Protein AF-A0A381E7T5-F1 (afdb_monomer_lite)

Sequence (96 aa):
MFEYQGWATILPTYYEDDAAEDAFDETAAELIAELEKLAADHKACNINNACGIGYMNGHLRCWFMGYSNHRCQEWEEIMAYFQTLAVKAPGSCGLL

Structure (mmCIF, N/CA/C/O backbone):
data_AF-A0A381E7T5-F1
#
_entry.id   AF-A0A381E7T5-F1
#
loop_
_atom_site.group_PDB
_atom_site.id
_atom_site.type_symbol
_atom_site.label_atom_id
_atom_site.label_alt_id
_atom_site.label_comp_id
_atom_site.label_asym_id
_atom_site.label_entity_id
_atom_site.label_seq_id
_atom_site.pdbx_PDB_ins_code
_atom_site.Cartn_x
_atom_site.Cartn_y
_atom_site.Cartn_z
_atom_site.occupancy
_atom_site.B_iso_or_equiv
_atom_site.auth_seq_id
_atom_site.auth_comp_id
_atom_site.auth_asym_id
_atom_site.auth_atom_id
_atom_site.pdbx_PDB_model_num
ATOM 1 N N . MET A 1 1 ? 0.932 -1.417 -25.641 1.00 70.50 1 MET A N 1
ATOM 2 C CA . MET A 1 1 ? 1.244 -0.543 -24.500 1.00 70.50 1 MET A CA 1
ATOM 3 C C . MET A 1 1 ? 0.258 -0.895 -23.408 1.00 70.50 1 MET A C 1
ATOM 5 O O . MET A 1 1 ? -0.937 -0.856 -23.667 1.00 70.50 1 MET A O 1
ATOM 9 N N . PHE A 1 2 ? 0.760 -1.378 -22.280 1.00 72.50 2 PHE A N 1
ATOM 10 C CA . PHE A 1 2 ? -0.004 -1.695 -21.083 1.00 72.50 2 PHE A CA 1
ATOM 11 C C . PHE A 1 2 ? 0.218 -0.559 -20.104 1.00 72.50 2 PHE A C 1
ATOM 13 O O . PHE A 1 2 ? 1.348 -0.329 -19.681 1.00 72.50 2 PHE A O 1
ATOM 20 N N . GLU A 1 3 ? -0.847 0.155 -19.795 1.00 78.12 3 GLU A N 1
ATOM 21 C CA . GLU A 1 3 ? -0.864 1.168 -18.752 1.00 78.12 3 GLU A CA 1
ATOM 22 C C . GLU A 1 3 ? -1.548 0.554 -17.541 1.00 78.12 3 GLU A C 1
ATOM 24 O O . GLU A 1 3 ? -2.542 -0.163 -17.678 1.00 78.12 3 GLU A O 1
ATOM 29 N N . TYR A 1 4 ? -0.997 0.804 -16.364 1.00 76.81 4 TYR A N 1
ATOM 30 C CA . TYR A 1 4 ? -1.607 0.407 -15.110 1.00 76.81 4 TYR A CA 1
ATOM 31 C C . TYR A 1 4 ? -1.588 1.579 -14.151 1.00 76.81 4 TYR A C 1
ATOM 33 O O . TYR A 1 4 ? -0.607 2.312 -14.025 1.00 76.81 4 TYR A O 1
ATOM 41 N N . GLN A 1 5 ? -2.702 1.736 -13.459 1.00 79.62 5 GLN A N 1
ATOM 42 C CA . GLN A 1 5 ? -2.858 2.679 -12.375 1.00 79.62 5 GLN A CA 1
ATOM 43 C C . GLN A 1 5 ? -3.729 2.027 -11.313 1.00 79.62 5 GLN A C 1
ATOM 45 O O . GLN A 1 5 ? -4.636 1.268 -11.635 1.00 79.62 5 GLN A O 1
ATOM 50 N N . GLY A 1 6 ? -3.448 2.309 -10.054 1.00 79.44 6 GLY A N 1
ATOM 51 C CA . GLY A 1 6 ? -4.203 1.761 -8.944 1.00 79.44 6 GLY A CA 1
ATOM 52 C C . GLY A 1 6 ? -3.919 2.544 -7.682 1.00 79.44 6 GLY A C 1
ATOM 53 O O . GLY A 1 6 ? -2.847 3.125 -7.515 1.00 79.44 6 GLY A O 1
ATOM 54 N N . TRP A 1 7 ? -4.891 2.569 -6.787 1.00 82.81 7 TRP A N 1
ATOM 55 C CA . TRP A 1 7 ? -4.730 3.141 -5.464 1.00 82.81 7 TRP A CA 1
ATOM 56 C C . TRP A 1 7 ? -5.558 2.339 -4.469 1.00 82.81 7 TRP A C 1
ATOM 58 O O . TRP A 1 7 ? -6.532 1.687 -4.838 1.00 82.81 7 TRP A O 1
ATOM 68 N N . ALA A 1 8 ? -5.157 2.381 -3.207 1.00 84.31 8 ALA A N 1
ATOM 69 C CA . ALA A 1 8 ? -5.927 1.814 -2.114 1.00 84.31 8 ALA A CA 1
ATOM 70 C C . ALA A 1 8 ? -5.832 2.717 -0.887 1.00 84.31 8 ALA A C 1
ATOM 72 O O . ALA A 1 8 ? -4.788 3.310 -0.604 1.00 84.31 8 ALA A O 1
ATOM 73 N N . THR A 1 9 ? -6.945 2.815 -0.166 1.00 86.94 9 THR A N 1
ATOM 74 C CA . THR A 1 9 ? -6.974 3.398 1.175 1.00 86.94 9 THR A CA 1
ATOM 75 C C . THR A 1 9 ? -6.830 2.256 2.154 1.00 86.94 9 THR A C 1
ATOM 77 O O . THR A 1 9 ? -7.672 1.372 2.164 1.00 86.94 9 THR A O 1
ATOM 80 N N . ILE A 1 10 ? -5.785 2.278 2.966 1.00 87.50 10 ILE A N 1
ATOM 81 C CA . ILE A 1 10 ? -5.478 1.227 3.922 1.00 87.50 10 ILE A CA 1
ATOM 82 C C . ILE A 1 10 ? -6.189 1.522 5.237 1.00 87.50 10 ILE A C 1
ATOM 84 O O . ILE A 1 10 ? -5.954 2.559 5.859 1.00 87.50 10 ILE A O 1
ATOM 88 N N . L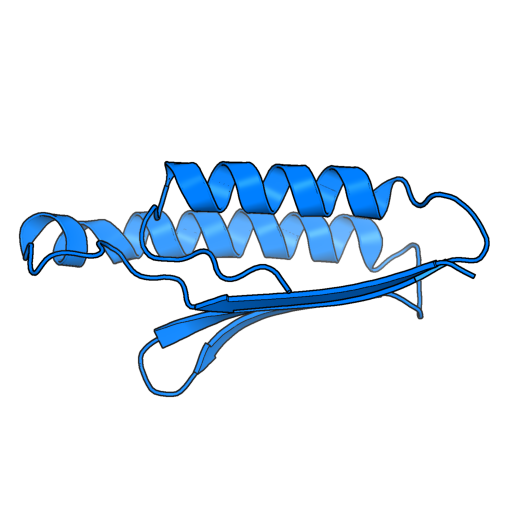EU A 1 11 ? -7.085 0.616 5.616 1.00 84.00 11 LEU A N 1
ATOM 89 C CA . LEU A 1 11 ? -7.905 0.673 6.814 1.00 84.00 11 LEU A CA 1
ATOM 90 C C . LEU A 1 11 ? -7.622 -0.559 7.685 1.00 84.00 11 LEU A C 1
ATOM 92 O O . LEU A 1 11 ? -7.501 -1.659 7.138 1.00 84.00 11 LEU A O 1
ATOM 96 N N . PRO A 1 12 ? -7.575 -0.406 9.018 1.00 76.81 12 PRO A N 1
ATOM 97 C CA . PRO A 1 12 ? -7.379 -1.531 9.933 1.00 76.81 12 PRO A CA 1
ATOM 98 C C . PRO A 1 12 ? -8.449 -2.604 9.788 1.00 76.81 12 PRO A C 1
ATOM 100 O O . PRO A 1 12 ? -8.173 -3.801 9.794 1.00 76.81 12 PRO A O 1
ATOM 103 N N . THR A 1 13 ? -9.688 -2.168 9.614 1.00 74.19 13 THR A N 1
ATOM 104 C CA . THR A 1 13 ? -10.864 -3.024 9.596 1.00 74.19 13 THR A CA 1
ATOM 105 C C . THR A 1 13 ? -11.991 -2.312 8.850 1.00 74.19 13 THR A C 1
ATOM 107 O O . THR A 1 13 ? -11.979 -1.093 8.678 1.00 74.19 13 THR A O 1
ATOM 110 N N . TYR A 1 14 ? -12.950 -3.089 8.347 1.00 70.69 14 TYR A N 1
ATOM 111 C CA . TYR A 1 14 ? -14.201 -2.560 7.794 1.00 70.69 14 TYR A CA 1
ATOM 112 C C . TYR A 1 14 ? -15.237 -2.248 8.893 1.00 70.69 14 TYR A C 1
ATOM 114 O O . TYR A 1 14 ? -16.161 -1.469 8.672 1.00 70.69 14 TYR A O 1
ATOM 122 N N . TYR A 1 15 ? -15.092 -2.871 10.063 1.00 75.00 15 TYR A N 1
ATOM 123 C CA . TYR A 1 15 ? -15.962 -2.711 11.228 1.00 75.00 15 TYR A CA 1
ATOM 124 C C . TYR A 1 15 ? -15.279 -1.846 12.286 1.00 75.00 15 TYR A C 1
ATOM 126 O O . TYR A 1 15 ? -14.060 -1.864 12.358 1.00 75.00 15 TYR A O 1
ATOM 134 N N . GLU A 1 16 ? -16.038 -1.151 13.131 1.00 73.31 16 GLU A N 1
ATOM 135 C CA . GLU A 1 16 ? -15.482 -0.473 14.313 1.00 73.31 16 GLU A CA 1
ATOM 136 C C . GLU A 1 16 ? -14.927 -1.530 15.288 1.00 73.31 16 GLU A C 1
ATOM 138 O O . GLU A 1 16 ? -15.693 -2.304 15.869 1.00 73.31 16 GLU A O 1
ATOM 143 N N . ASP A 1 17 ? -13.599 -1.610 15.403 1.00 80.31 17 ASP A N 1
ATOM 144 C CA . ASP A 1 17 ? -12.877 -2.544 16.275 1.00 80.31 17 ASP A CA 1
ATOM 145 C C . ASP A 1 17 ? -11.608 -1.870 16.814 1.00 80.31 17 ASP A C 1
ATOM 147 O O . ASP A 1 17 ? -10.580 -1.817 16.137 1.00 80.31 17 ASP A O 1
ATOM 151 N N . ASP A 1 18 ? -11.692 -1.382 18.053 1.00 81.25 18 ASP A N 1
ATOM 152 C CA . ASP A 1 18 ? -10.610 -0.669 18.740 1.00 81.25 18 ASP A CA 1
ATOM 153 C C . ASP A 1 18 ? -9.312 -1.492 18.806 1.00 81.25 18 ASP A C 1
ATOM 155 O O . ASP A 1 18 ? -8.221 -0.945 18.688 1.00 81.25 18 ASP A O 1
ATOM 159 N N . ALA A 1 19 ? -9.400 -2.820 18.950 1.00 82.50 19 ALA A N 1
ATOM 160 C CA . ALA A 1 19 ? -8.210 -3.664 19.040 1.00 82.50 19 ALA A CA 1
ATOM 161 C C . ALA A 1 19 ? -7.501 -3.793 17.683 1.00 82.50 19 ALA A C 1
ATOM 163 O O . ALA A 1 19 ? -6.272 -3.863 17.626 1.00 82.50 19 ALA A O 1
ATOM 164 N N . ALA A 1 20 ? -8.269 -3.827 16.590 1.00 78.00 20 ALA A N 1
ATOM 165 C CA . ALA A 1 20 ? -7.722 -3.812 15.237 1.00 78.00 20 ALA A CA 1
ATOM 166 C C . ALA A 1 20 ? -7.136 -2.439 14.874 1.00 78.00 20 ALA A C 1
ATOM 168 O O . ALA A 1 20 ? -6.127 -2.375 14.172 1.00 78.00 20 ALA A O 1
ATOM 169 N N . GLU A 1 21 ? -7.743 -1.353 15.359 1.00 78.44 21 GLU A N 1
ATOM 170 C CA . GLU A 1 21 ? -7.214 0.005 15.218 1.00 78.44 21 GLU A CA 1
ATOM 171 C C . GLU A 1 21 ? -5.903 0.188 15.997 1.00 78.44 21 GLU A C 1
ATOM 173 O O . GLU A 1 21 ? -4.923 0.663 15.424 1.00 78.44 21 GLU A O 1
ATOM 178 N N . ASP A 1 22 ? -5.834 -0.282 17.245 1.00 83.44 22 ASP A N 1
ATOM 179 C CA . ASP A 1 22 ? -4.625 -0.227 18.078 1.00 83.44 22 ASP A CA 1
ATOM 180 C C . ASP A 1 22 ? -3.464 -1.050 17.483 1.00 83.44 22 ASP A C 1
ATOM 182 O O . ASP A 1 22 ? -2.299 -0.660 17.569 1.00 83.44 22 ASP A O 1
ATOM 186 N N . ALA A 1 23 ? -3.764 -2.189 16.849 1.00 83.75 23 ALA A N 1
ATOM 187 C CA . ALA A 1 23 ? -2.768 -3.035 16.182 1.00 83.75 23 ALA A CA 1
ATOM 188 C C . ALA A 1 23 ? -2.382 -2.539 14.77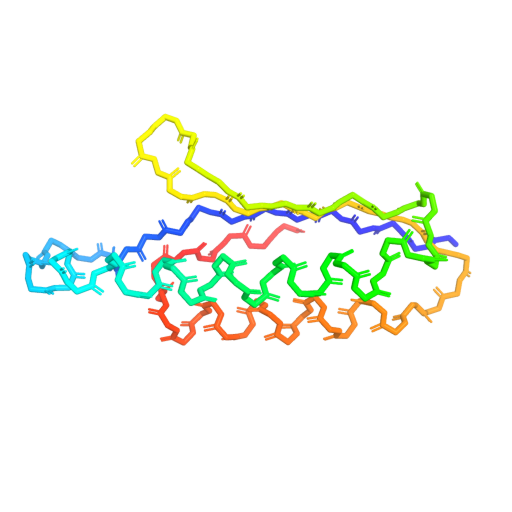3 1.00 83.75 23 ALA A C 1
ATOM 190 O O . ALA A 1 23 ? -1.496 -3.109 14.121 1.00 83.75 23 ALA A O 1
ATOM 191 N N . PHE A 1 24 ? -3.046 -1.495 14.269 1.00 87.25 24 PHE A N 1
ATOM 192 C CA . PHE A 1 24 ? -2.862 -1.048 12.895 1.00 87.25 24 PHE A CA 1
ATOM 193 C C . PHE A 1 24 ? -1.491 -0.441 12.646 1.00 87.25 24 PHE A C 1
ATOM 195 O O . PHE A 1 24 ? -0.962 -0.595 11.551 1.00 87.25 24 PHE A O 1
ATOM 202 N N . ASP A 1 25 ? -0.903 0.219 13.641 1.00 87.00 25 ASP A N 1
ATOM 203 C CA . ASP A 1 25 ? 0.372 0.918 13.481 1.00 87.00 25 ASP A CA 1
ATOM 204 C C . ASP A 1 25 ? 1.506 -0.031 13.062 1.00 87.00 25 ASP A C 1
ATOM 206 O O . ASP A 1 25 ? 2.302 0.305 12.180 1.00 87.00 25 ASP A O 1
ATOM 210 N N . GLU A 1 26 ? 1.550 -1.247 13.621 1.00 89.06 26 GLU A N 1
ATOM 211 C CA . GLU A 1 26 ? 2.511 -2.281 13.211 1.00 89.06 26 GLU A CA 1
ATOM 212 C C . GLU A 1 26 ? 2.241 -2.742 11.774 1.00 89.06 26 GLU A C 1
ATOM 214 O O . GLU A 1 26 ? 3.150 -2.780 10.942 1.00 89.06 26 GLU A O 1
ATOM 219 N N . THR A 1 27 ? 0.972 -3.002 11.449 1.00 88.31 27 THR A N 1
ATOM 220 C CA . THR A 1 27 ? 0.553 -3.413 10.101 1.00 88.31 27 THR A CA 1
ATOM 221 C C . THR A 1 27 ? 0.889 -2.344 9.056 1.00 88.31 27 THR A C 1
ATOM 223 O O . THR A 1 27 ? 1.402 -2.646 7.977 1.00 88.31 27 THR A O 1
ATOM 226 N N . ALA A 1 28 ? 0.641 -1.078 9.380 1.00 89.56 28 ALA A N 1
ATOM 227 C CA . ALA A 1 28 ? 0.959 0.075 8.558 1.00 89.56 28 ALA A CA 1
ATOM 228 C C . ALA A 1 28 ? 2.469 0.186 8.322 1.00 89.56 28 ALA A C 1
ATOM 230 O O . ALA A 1 28 ? 2.892 0.355 7.178 1.00 89.56 28 ALA A O 1
ATOM 231 N N . ALA A 1 29 ? 3.282 0.055 9.374 1.00 90.50 29 ALA A N 1
ATOM 232 C CA . ALA A 1 29 ? 4.737 0.099 9.266 1.00 90.50 29 ALA A CA 1
ATOM 233 C C . ALA A 1 29 ? 5.283 -1.018 8.361 1.00 90.50 29 ALA A C 1
ATOM 235 O O . ALA A 1 29 ? 6.139 -0.757 7.512 1.00 90.50 29 ALA A O 1
ATOM 236 N N . GLU A 1 30 ? 4.757 -2.239 8.481 1.00 91.06 30 GLU A N 1
ATOM 237 C CA . GLU A 1 30 ? 5.123 -3.355 7.604 1.00 91.06 30 GLU A CA 1
ATOM 238 C C . GLU A 1 30 ? 4.749 -3.090 6.141 1.00 91.06 30 GLU A C 1
ATOM 240 O O . GLU A 1 30 ? 5.585 -3.246 5.251 1.00 91.06 30 GLU A O 1
ATOM 245 N N . LEU A 1 31 ? 3.513 -2.648 5.882 1.00 89.50 31 LEU A N 1
ATOM 246 C CA . LEU A 1 31 ? 3.030 -2.348 4.530 1.00 89.50 31 LEU A CA 1
ATOM 247 C C . LEU A 1 31 ? 3.807 -1.201 3.873 1.00 89.50 31 LEU A C 1
ATOM 249 O O . LEU A 1 31 ? 4.010 -1.220 2.655 1.00 89.50 31 LEU A O 1
ATOM 253 N N . ILE A 1 32 ? 4.242 -0.215 4.666 1.00 90.38 32 ILE A N 1
ATOM 254 C CA . ILE A 1 32 ? 5.117 0.868 4.212 1.00 90.38 32 ILE A CA 1
ATOM 255 C C . ILE A 1 32 ? 6.480 0.306 3.819 1.00 90.38 32 ILE A C 1
ATOM 257 O O . ILE A 1 32 ? 6.918 0.523 2.691 1.00 90.38 32 ILE A O 1
ATOM 261 N N . ALA A 1 33 ? 7.119 -0.462 4.703 1.00 90.56 33 ALA A N 1
ATOM 262 C CA . ALA A 1 33 ? 8.441 -1.026 4.450 1.00 90.56 33 ALA A CA 1
ATOM 263 C C . ALA A 1 33 ? 8.459 -1.966 3.231 1.00 90.56 33 ALA A C 1
ATOM 265 O O . ALA A 1 33 ? 9.387 -1.917 2.420 1.00 90.56 33 ALA A O 1
ATOM 266 N N . GLU A 1 34 ? 7.427 -2.799 3.068 1.00 88.19 34 GLU A N 1
ATOM 267 C CA . GLU A 1 34 ? 7.273 -3.679 1.906 1.00 88.19 34 GLU A CA 1
ATOM 268 C C . GLU A 1 34 ? 7.181 -2.881 0.600 1.00 88.19 34 GLU A C 1
ATOM 270 O O . GLU A 1 34 ? 7.882 -3.201 -0.367 1.00 88.19 34 GLU A O 1
ATOM 275 N N . LEU A 1 35 ? 6.367 -1.819 0.570 1.00 86.19 35 LEU A N 1
ATOM 276 C CA . LEU A 1 35 ? 6.219 -1.017 -0.640 1.00 86.19 35 LEU A CA 1
ATOM 277 C C . LEU A 1 35 ? 7.453 -0.159 -0.928 1.00 86.19 35 LEU A C 1
ATOM 279 O O . LEU A 1 35 ? 7.840 -0.016 -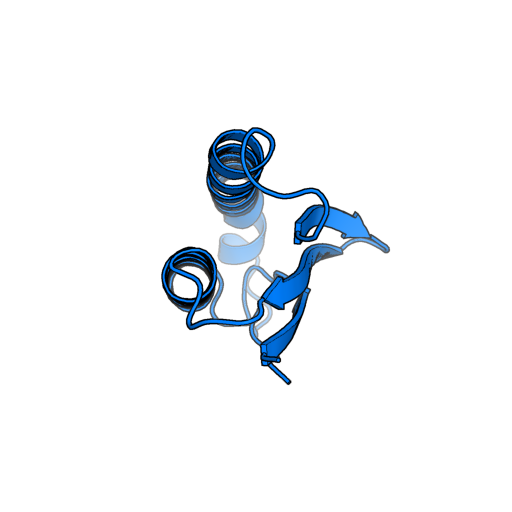2.084 1.00 86.19 35 LEU A O 1
ATOM 283 N N . GLU A 1 36 ? 8.093 0.403 0.095 1.00 85.12 36 GLU A N 1
ATOM 284 C CA . GLU A 1 36 ? 9.333 1.163 -0.068 1.00 85.12 36 GLU A CA 1
ATOM 285 C C . GLU A 1 36 ? 10.462 0.291 -0.616 1.00 85.12 36 GLU A C 1
ATOM 287 O O . GLU A 1 36 ? 11.228 0.749 -1.467 1.00 85.12 36 GLU A O 1
ATOM 292 N N . LYS A 1 37 ? 10.537 -0.974 -0.187 1.00 84.50 37 LYS A N 1
ATOM 293 C CA . LYS A 1 37 ? 11.472 -1.953 -0.744 1.00 84.50 37 LYS A CA 1
ATOM 294 C C . LYS A 1 37 ? 11.176 -2.224 -2.217 1.00 84.50 37 LYS A C 1
ATOM 296 O O . LYS A 1 37 ? 12.082 -2.114 -3.036 1.00 84.50 37 LYS A O 1
ATOM 301 N N . LEU A 1 38 ? 9.916 -2.494 -2.559 1.00 81.06 38 LEU A N 1
ATOM 302 C CA . LEU A 1 38 ? 9.490 -2.680 -3.948 1.00 81.06 38 LEU A CA 1
ATOM 303 C C . LEU A 1 38 ? 9.840 -1.444 -4.800 1.00 81.06 38 LEU A C 1
ATOM 305 O O . LEU A 1 38 ? 10.438 -1.554 -5.867 1.00 81.06 38 LEU A O 1
ATOM 309 N N . ALA A 1 39 ? 9.558 -0.244 -4.294 1.00 77.81 39 ALA A N 1
ATOM 310 C CA . ALA A 1 39 ? 9.904 1.009 -4.955 1.00 77.81 39 ALA A CA 1
ATOM 311 C C . ALA A 1 39 ? 11.423 1.193 -5.120 1.00 77.81 39 ALA A C 1
ATOM 313 O O . ALA A 1 39 ? 11.865 1.739 -6.129 1.0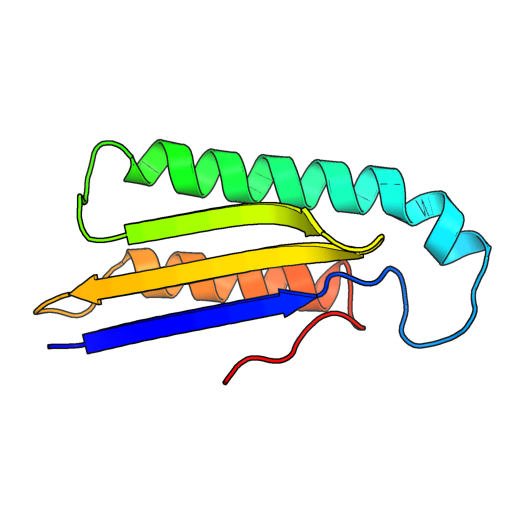0 77.81 39 ALA A O 1
ATOM 314 N N . ALA A 1 40 ? 12.231 0.774 -4.143 1.00 78.69 40 ALA A N 1
ATOM 315 C CA . ALA A 1 40 ? 13.688 0.860 -4.197 1.00 78.69 40 ALA A CA 1
ATOM 316 C C . ALA A 1 40 ? 14.291 -0.116 -5.217 1.00 78.69 40 ALA A C 1
ATOM 318 O O . ALA A 1 40 ? 15.145 0.298 -6.005 1.00 78.69 40 ALA A O 1
ATOM 319 N N . ASP A 1 41 ? 13.803 -1.357 -5.249 1.00 74.50 41 ASP A N 1
ATOM 320 C CA . ASP A 1 41 ? 14.235 -2.388 -6.198 1.00 74.50 41 ASP A CA 1
ATOM 321 C C . ASP A 1 41 ? 13.964 -1.943 -7.652 1.00 74.50 41 ASP A C 1
ATOM 323 O O . ASP A 1 41 ? 14.781 -2.180 -8.544 1.00 74.50 41 ASP A O 1
ATOM 327 N N . HIS A 1 42 ? 12.887 -1.175 -7.878 1.00 67.94 42 HIS A N 1
ATOM 328 C CA . HIS A 1 42 ? 12.508 -0.654 -9.201 1.00 67.94 42 HIS A CA 1
ATOM 329 C C . HIS A 1 42 ? 12.976 0.770 -9.517 1.00 67.94 42 HIS A C 1
ATOM 331 O O . HIS A 1 42 ? 12.977 1.164 -10.688 1.00 67.94 42 HIS A O 1
ATOM 337 N N . LYS A 1 43 ? 13.434 1.546 -8.525 1.00 56.81 43 LYS A N 1
ATOM 338 C CA . LYS A 1 43 ? 14.000 2.901 -8.719 1.00 56.81 43 LYS A CA 1
ATOM 339 C C . LYS A 1 43 ? 15.224 2.903 -9.636 1.00 56.81 43 LYS A C 1
ATOM 341 O O . LYS A 1 43 ? 15.511 3.921 -10.261 1.00 56.81 43 LYS A O 1
ATOM 346 N N . ALA A 1 44 ? 15.930 1.777 -9.733 1.00 44.09 44 ALA A N 1
ATOM 347 C CA . ALA A 1 44 ? 17.042 1.593 -10.659 1.00 44.09 44 ALA A CA 1
ATOM 348 C C . ALA A 1 44 ? 16.600 1.217 -12.091 1.00 44.09 44 ALA A C 1
ATOM 350 O O . ALA A 1 44 ? 17.415 1.303 -13.009 1.00 44.09 44 ALA A O 1
ATOM 351 N N . CYS A 1 45 ? 15.337 0.817 -12.301 1.00 38.88 45 CYS A N 1
ATOM 352 C CA . CYS A 1 45 ? 14.910 0.116 -13.515 1.00 38.88 45 CYS A CA 1
ATOM 353 C C . CYS A 1 45 ? 13.868 0.832 -14.389 1.00 38.88 45 CYS A C 1
ATOM 355 O O . CYS A 1 45 ? 13.786 0.484 -15.565 1.00 38.88 45 CYS A O 1
ATOM 357 N N . ASN A 1 46 ? 13.103 1.832 -13.922 1.00 50.50 46 ASN A N 1
ATOM 358 C CA . ASN A 1 46 ? 12.119 2.470 -14.812 1.00 50.50 46 ASN A CA 1
ATOM 359 C C . ASN A 1 46 ? 11.709 3.900 -14.410 1.00 50.50 46 ASN A C 1
ATOM 361 O O . ASN A 1 46 ? 11.051 4.106 -13.397 1.00 50.50 46 ASN A O 1
ATOM 365 N N . ILE A 1 47 ? 11.984 4.884 -15.283 1.00 50.97 47 ILE A N 1
ATOM 366 C CA . ILE A 1 47 ? 11.400 6.251 -15.244 1.00 50.97 47 ILE A CA 1
ATOM 367 C C . ILE A 1 47 ? 9.859 6.213 -15.321 1.00 50.97 47 ILE A C 1
ATOM 369 O O . ILE A 1 47 ? 9.182 7.176 -14.971 1.00 50.97 47 ILE A O 1
ATOM 373 N N . ASN A 1 48 ? 9.306 5.086 -15.770 1.00 59.56 48 ASN A N 1
ATOM 374 C CA . ASN A 1 48 ? 7.900 4.920 -16.108 1.00 59.56 48 ASN A CA 1
ATOM 375 C C . ASN A 1 48 ? 7.048 4.361 -14.966 1.00 59.56 48 ASN A C 1
ATOM 377 O O . ASN A 1 48 ? 5.867 4.134 -15.193 1.00 59.56 48 ASN A O 1
ATOM 381 N N . ASN A 1 49 ? 7.620 4.141 -13.776 1.00 67.19 49 ASN A N 1
ATOM 382 C CA . ASN A 1 49 ? 6.911 3.620 -12.609 1.00 67.19 49 ASN A CA 1
ATOM 383 C C . ASN A 1 49 ? 6.938 4.632 -11.462 1.00 67.19 49 ASN A C 1
ATOM 385 O O . ASN A 1 49 ? 7.997 4.990 -10.952 1.00 67.19 49 ASN A O 1
ATOM 389 N N . ALA A 1 50 ? 5.756 5.057 -11.027 1.00 76.00 50 ALA A N 1
ATOM 390 C CA . ALA A 1 50 ? 5.553 5.859 -9.833 1.00 76.00 50 ALA A CA 1
ATOM 391 C C . ALA A 1 50 ? 4.693 5.061 -8.853 1.00 76.00 50 ALA A C 1
ATOM 393 O O . ALA A 1 50 ? 3.514 4.821 -9.102 1.00 76.00 50 ALA A O 1
ATOM 394 N N . CYS A 1 51 ? 5.274 4.661 -7.727 1.00 82.50 51 CYS A N 1
ATOM 395 C CA . CYS A 1 51 ? 4.528 4.090 -6.614 1.00 82.50 51 CYS A CA 1
ATOM 396 C C . CYS A 1 51 ? 4.874 4.811 -5.316 1.00 82.50 51 CYS A C 1
ATOM 398 O O . CYS A 1 51 ? 5.925 5.450 -5.201 1.00 82.50 51 CYS A O 1
ATOM 400 N N . GLY A 1 52 ? 3.969 4.734 -4.351 1.00 85.38 52 GLY A N 1
ATOM 401 C CA . GLY A 1 52 ? 4.201 5.280 -3.029 1.00 85.38 52 GLY A CA 1
ATOM 402 C C . GLY A 1 52 ? 3.105 4.908 -2.051 1.00 85.38 52 GLY A C 1
ATOM 403 O O . GLY A 1 52 ? 2.040 4.418 -2.427 1.00 85.38 52 GLY A O 1
ATOM 404 N N . ILE A 1 53 ? 3.412 5.127 -0.781 1.00 88.88 53 ILE A N 1
ATOM 405 C CA . ILE A 1 53 ? 2.523 4.913 0.350 1.00 88.88 53 ILE A CA 1
ATOM 406 C C . ILE A 1 53 ? 2.763 6.013 1.370 1.00 88.88 53 ILE A C 1
ATOM 408 O O . ILE A 1 53 ? 3.889 6.471 1.557 1.00 88.88 53 ILE A O 1
ATOM 412 N N . GLY A 1 54 ? 1.697 6.474 2.005 1.00 87.69 54 GLY A N 1
ATOM 413 C CA . GLY A 1 54 ? 1.797 7.483 3.043 1.00 87.69 54 GLY A CA 1
ATOM 41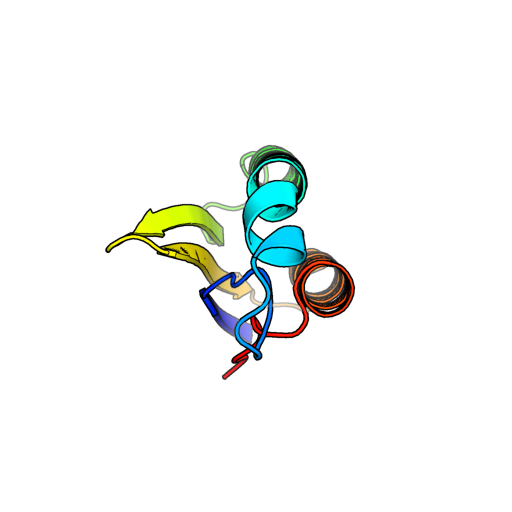4 C C . GLY A 1 54 ? 0.442 7.935 3.552 1.00 87.69 54 GLY A C 1
ATOM 415 O O . GLY A 1 54 ? -0.603 7.627 2.975 1.00 87.69 54 GLY A O 1
ATOM 416 N N . TYR A 1 55 ? 0.468 8.674 4.654 1.00 88.81 55 TYR A N 1
ATOM 417 C CA . TYR A 1 55 ? -0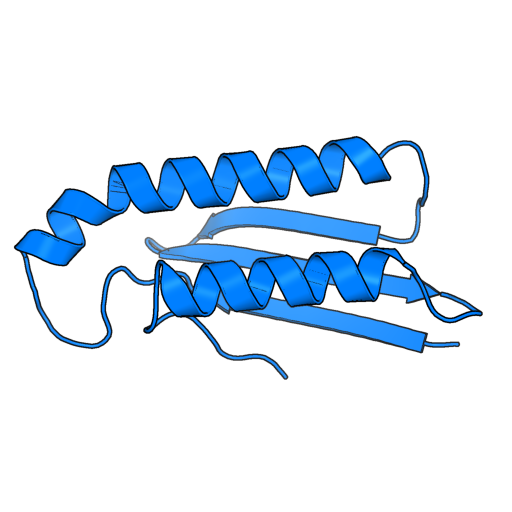.737 9.215 5.262 1.00 88.81 55 TYR A CA 1
ATOM 418 C C . TYR A 1 55 ? -1.245 10.434 4.486 1.00 88.81 55 TYR A C 1
ATOM 420 O O . TYR A 1 55 ? -0.529 11.416 4.293 1.00 88.81 55 TYR A O 1
ATOM 428 N N . MET A 1 56 ? -2.509 10.382 4.069 1.00 86.06 56 MET A N 1
ATOM 429 C CA . MET A 1 56 ? -3.225 11.477 3.419 1.00 86.06 56 MET A CA 1
ATOM 430 C C . MET A 1 56 ? -4.621 11.605 4.020 1.00 86.06 56 MET A C 1
ATOM 432 O O . MET A 1 56 ? -5.406 10.656 4.001 1.00 86.06 56 MET A O 1
ATOM 436 N N . ASN A 1 57 ? -4.951 12.800 4.517 1.00 85.06 57 ASN A N 1
ATOM 437 C CA . ASN A 1 57 ? -6.238 13.094 5.159 1.00 85.06 57 ASN A CA 1
ATOM 438 C C . ASN A 1 57 ? -6.599 12.094 6.275 1.00 85.06 57 ASN A C 1
ATOM 440 O O . ASN A 1 57 ? -7.727 11.620 6.332 1.00 85.06 57 ASN A O 1
ATOM 444 N N . GLY A 1 58 ? -5.629 11.740 7.123 1.00 82.75 58 GLY A N 1
ATOM 445 C CA . GLY A 1 58 ? -5.836 10.833 8.260 1.00 82.75 58 GLY A CA 1
ATOM 446 C C . GLY A 1 58 ? -5.853 9.341 7.919 1.00 82.75 58 GLY A C 1
ATOM 447 O O . GLY A 1 58 ? -5.902 8.529 8.830 1.00 82.75 58 GLY A O 1
ATOM 448 N N . HIS A 1 59 ? -5.753 8.965 6.643 1.00 84.56 59 HIS A N 1
ATOM 449 C CA . HIS A 1 59 ? -5.719 7.562 6.232 1.00 84.56 59 HIS A CA 1
ATOM 450 C C . HIS A 1 59 ? -4.409 7.223 5.541 1.00 84.56 59 HIS A C 1
ATOM 452 O O . HIS A 1 59 ? -3.887 8.019 4.755 1.00 84.56 59 HIS A O 1
ATOM 458 N N . LEU A 1 60 ? -3.904 6.020 5.786 1.00 89.12 60 LEU A N 1
ATOM 459 C CA . LEU A 1 60 ? -2.799 5.474 5.019 1.00 89.12 60 LEU A CA 1
ATOM 460 C C . LEU A 1 60 ? -3.298 5.160 3.606 1.00 89.12 60 LEU A C 1
ATOM 462 O O . LEU A 1 60 ? -4.356 4.564 3.431 1.00 89.12 60 LEU A O 1
ATOM 466 N N . ARG A 1 61 ? -2.580 5.599 2.577 1.00 88.50 61 ARG A N 1
ATOM 467 C CA . ARG A 1 61 ? -2.945 5.351 1.179 1.00 88.50 61 ARG A CA 1
ATOM 468 C C . ARG A 1 61 ? -1.734 4.895 0.404 1.00 88.50 61 ARG A C 1
ATOM 470 O O . ARG A 1 61 ? -0.657 5.453 0.598 1.00 88.50 61 ARG A O 1
ATOM 477 N N . CYS A 1 62 ? -1.925 3.949 -0.505 1.00 87.25 62 CYS A N 1
ATOM 478 C CA . CYS A 1 62 ? -0.921 3.573 -1.489 1.00 87.25 62 CYS A CA 1
ATOM 479 C C . CYS A 1 62 ? -1.416 3.861 -2.908 1.00 87.25 62 CYS A C 1
ATOM 481 O O . CYS A 1 62 ? -2.620 3.890 -3.175 1.00 87.25 62 CYS A O 1
ATOM 483 N N . TRP A 1 63 ? -0.479 4.119 -3.812 1.00 86.31 63 TRP A N 1
ATOM 484 C CA . TRP A 1 63 ? -0.750 4.381 -5.218 1.00 86.31 63 TRP A CA 1
ATOM 485 C C . TRP A 1 63 ? 0.341 3.786 -6.097 1.00 86.31 63 TRP A C 1
ATOM 487 O O . TRP A 1 63 ? 1.504 3.685 -5.703 1.00 86.31 63 TRP A O 1
ATOM 497 N N . PHE A 1 64 ? -0.056 3.426 -7.310 1.00 84.00 64 PHE A N 1
ATOM 498 C CA . PHE A 1 64 ? 0.778 2.839 -8.344 1.00 84.00 64 PHE A CA 1
ATOM 499 C C . PHE A 1 64 ? 0.344 3.416 -9.678 1.00 84.00 64 PHE A C 1
ATOM 501 O O . PHE A 1 64 ? -0.846 3.463 -9.976 1.00 84.00 64 PHE A O 1
ATOM 508 N N . MET A 1 65 ? 1.299 3.843 -10.486 1.00 82.06 65 MET A N 1
ATOM 509 C CA . MET A 1 65 ? 1.081 4.258 -11.861 1.00 82.06 65 MET A CA 1
ATOM 510 C C . MET A 1 65 ? 2.289 3.850 -12.683 1.00 82.06 65 MET A C 1
ATOM 512 O O . MET A 1 65 ? 3.429 4.041 -12.255 1.00 82.06 65 MET A O 1
ATOM 516 N N . GLY A 1 66 ? 2.049 3.331 -13.875 1.00 80.19 66 GLY A N 1
ATOM 517 C CA . GLY A 1 66 ? 3.113 3.117 -14.829 1.00 80.19 66 GLY A CA 1
ATOM 518 C C . GLY A 1 66 ? 2.641 2.592 -16.166 1.00 80.19 66 GLY A C 1
ATOM 519 O O . GLY A 1 66 ? 1.452 2.364 -16.396 1.00 80.19 66 GLY A O 1
ATOM 520 N N . TYR A 1 67 ? 3.594 2.439 -17.076 1.00 79.06 67 TYR A N 1
ATOM 521 C CA . TYR A 1 67 ? 3.325 1.913 -18.402 1.00 79.06 67 TYR A CA 1
ATOM 522 C C . TYR A 1 67 ? 4.487 1.075 -18.924 1.00 79.06 67 TYR A C 1
ATOM 524 O O . TYR A 1 67 ? 5.658 1.347 -18.656 1.00 79.06 67 TYR A O 1
ATOM 532 N N . SER A 1 68 ? 4.157 0.064 -19.723 1.00 76.06 68 SER A N 1
ATOM 533 C CA . SER A 1 68 ? 5.129 -0.809 -20.369 1.00 76.06 68 SER A CA 1
ATOM 534 C C . SER A 1 68 ? 4.689 -1.218 -21.768 1.00 76.06 68 SER A C 1
ATOM 536 O O . SER A 1 68 ? 3.505 -1.359 -22.074 1.00 76.06 68 SER A O 1
ATOM 538 N N . ASN A 1 69 ? 5.652 -1.427 -22.660 1.00 75.94 69 ASN A N 1
ATOM 539 C CA . ASN A 1 69 ? 5.372 -1.920 -24.010 1.00 75.94 69 ASN A CA 1
ATOM 540 C C . ASN A 1 69 ? 5.169 -3.442 -24.053 1.00 75.94 69 ASN A C 1
ATOM 542 O O . ASN A 1 69 ? 4.569 -3.949 -25.003 1.00 75.94 69 ASN A O 1
ATOM 546 N N . HIS A 1 70 ? 5.606 -4.149 -23.010 1.00 74.19 70 HIS A N 1
ATOM 547 C CA . HIS A 1 70 ? 5.492 -5.597 -22.849 1.00 74.19 70 HIS A CA 1
ATOM 548 C C . HIS A 1 70 ? 4.865 -5.924 -21.486 1.00 74.19 70 HIS A C 1
ATOM 550 O O . HIS A 1 70 ? 4.607 -5.031 -20.684 1.00 74.19 70 HIS A O 1
ATOM 556 N N . ARG A 1 71 ? 4.588 -7.203 -21.215 1.00 67.38 71 ARG A N 1
ATOM 557 C CA . ARG A 1 71 ? 4.152 -7.625 -19.878 1.00 67.38 71 ARG A CA 1
ATOM 558 C C . ARG A 1 71 ? 5.289 -7.341 -18.886 1.00 67.38 71 ARG A C 1
ATOM 560 O O . ARG A 1 71 ? 6.351 -7.942 -19.008 1.00 67.38 71 ARG A O 1
ATOM 567 N N . CYS A 1 72 ? 5.070 -6.399 -17.970 1.00 69.00 72 CYS A N 1
ATOM 568 C CA . CYS A 1 72 ? 6.018 -6.046 -16.911 1.00 69.00 72 CYS A CA 1
ATOM 569 C C . CYS A 1 72 ? 6.015 -7.116 -15.821 1.00 69.00 72 CYS A C 1
ATOM 571 O O . CYS A 1 72 ? 4.944 -7.533 -15.383 1.00 69.00 72 CYS A O 1
ATOM 573 N N . GLN A 1 73 ? 7.197 -7.503 -15.349 1.00 75.12 73 GLN A N 1
ATOM 574 C CA . GLN A 1 73 ? 7.332 -8.302 -14.129 1.00 75.12 73 GLN A CA 1
ATOM 575 C C . GLN A 1 73 ? 6.814 -7.511 -12.916 1.00 75.12 73 GLN A C 1
ATOM 577 O O . GLN A 1 73 ? 6.168 -8.063 -12.032 1.00 75.12 73 GLN A O 1
ATOM 582 N N . GLU A 1 74 ? 6.992 -6.192 -12.949 1.00 75.31 74 GLU A N 1
ATOM 583 C CA . GLU A 1 74 ? 6.533 -5.238 -11.944 1.00 75.31 74 GLU A CA 1
ATOM 584 C C . GLU A 1 74 ? 5.020 -5.333 -11.705 1.00 75.31 74 GLU A C 1
ATOM 586 O O . GLU A 1 74 ? 4.558 -5.159 -10.582 1.00 75.31 74 GLU A O 1
ATOM 591 N N . TRP A 1 75 ? 4.233 -5.674 -12.733 1.00 77.12 75 TRP A N 1
ATOM 592 C CA . TRP A 1 75 ? 2.791 -5.884 -12.581 1.00 77.12 75 TRP A CA 1
ATOM 593 C C . TRP A 1 75 ? 2.473 -7.072 -11.665 1.00 77.12 75 TRP A C 1
ATOM 595 O O . TRP A 1 75 ? 1.558 -6.989 -10.849 1.00 77.12 75 TRP A O 1
ATOM 605 N N . GLU A 1 76 ? 3.222 -8.171 -11.772 1.00 81.69 76 GLU A N 1
ATOM 606 C CA . GLU A 1 76 ? 2.998 -9.353 -10.932 1.00 81.69 76 GLU A CA 1
ATOM 607 C C . GLU A 1 76 ? 3.359 -9.072 -9.471 1.00 81.69 76 GLU A C 1
ATOM 609 O O . GLU A 1 76 ? 2.649 -9.498 -8.563 1.00 81.69 76 GLU A O 1
ATOM 614 N N . GLU A 1 77 ? 4.406 -8.284 -9.245 1.00 83.00 77 GLU A N 1
ATOM 615 C CA . GLU A 1 77 ? 4.847 -7.884 -7.909 1.00 83.00 77 GLU A CA 1
ATOM 616 C C . GLU A 1 77 ? 3.886 -6.869 -7.264 1.00 83.00 77 GLU A C 1
ATOM 618 O O . GLU A 1 77 ? 3.567 -6.989 -6.081 1.00 83.00 77 GLU A O 1
ATOM 623 N N . ILE A 1 78 ? 3.331 -5.931 -8.044 1.00 80.88 78 ILE A N 1
ATOM 624 C CA . ILE A 1 78 ? 2.255 -5.034 -7.590 1.00 80.88 78 ILE A CA 1
ATOM 625 C C . ILE A 1 78 ? 1.012 -5.847 -7.206 1.00 80.88 78 ILE A C 1
ATOM 627 O O . ILE A 1 78 ? 0.419 -5.620 -6.152 1.00 80.88 78 ILE A O 1
ATOM 631 N N . MET A 1 79 ? 0.622 -6.830 -8.021 1.00 82.44 79 MET A N 1
ATOM 632 C CA . MET A 1 79 ? -0.501 -7.717 -7.701 1.00 82.44 79 MET A CA 1
ATOM 633 C C . MET A 1 79 ? -0.252 -8.551 -6.443 1.00 82.44 79 MET A C 1
ATOM 635 O O . MET A 1 79 ? -1.167 -8.694 -5.632 1.00 82.44 79 MET A O 1
ATOM 639 N N . ALA A 1 80 ? 0.972 -9.037 -6.231 1.00 86.44 80 ALA A N 1
ATOM 640 C CA . ALA A 1 80 ? 1.347 -9.714 -4.993 1.00 86.44 80 ALA A CA 1
ATOM 641 C C . ALA A 1 80 ? 1.230 -8.780 -3.775 1.00 86.44 80 ALA A C 1
ATOM 643 O O . ALA A 1 80 ? 0.677 -9.179 -2.751 1.00 86.44 80 ALA A O 1
ATOM 644 N N . TYR A 1 81 ? 1.656 -7.518 -3.895 1.00 86.00 81 TYR A N 1
ATOM 645 C CA . TYR A 1 81 ? 1.480 -6.524 -2.832 1.00 86.00 81 TYR A CA 1
ATOM 646 C C . TYR A 1 81 ? -0.000 -6.295 -2.493 1.00 86.00 81 TYR A C 1
ATOM 648 O O . TYR A 1 81 ? -0.375 -6.305 -1.322 1.00 86.00 81 TYR A O 1
ATOM 656 N N . PHE A 1 82 ? -0.872 -6.157 -3.497 1.00 82.12 82 PHE A N 1
ATOM 657 C CA . PHE A 1 82 ? -2.312 -6.008 -3.257 1.00 82.12 82 PHE A CA 1
ATOM 658 C C . PHE A 1 82 ? -2.949 -7.246 -2.613 1.00 82.12 82 PHE A C 1
ATOM 660 O O . PHE A 1 82 ? -3.887 -7.111 -1.829 1.00 82.12 82 PHE A O 1
ATOM 667 N N . GLN A 1 83 ? -2.442 -8.448 -2.890 1.00 85.56 83 GLN A N 1
ATOM 668 C CA . GLN A 1 83 ? -2.877 -9.656 -2.184 1.00 85.56 83 GLN A CA 1
ATOM 669 C C . GLN A 1 83 ? -2.464 -9.620 -0.710 1.00 85.56 83 GLN A C 1
ATOM 671 O O . GLN A 1 83 ? -3.292 -9.899 0.155 1.00 85.56 83 GLN A O 1
ATOM 676 N N . THR A 1 84 ? -1.226 -9.218 -0.408 1.00 86.44 84 THR A N 1
ATOM 677 C CA . THR A 1 84 ? -0.774 -9.015 0.977 1.00 86.44 84 THR A CA 1
ATOM 678 C C . THR A 1 84 ? -1.623 -7.966 1.687 1.00 86.44 84 THR A C 1
ATOM 680 O O . THR A 1 84 ? -2.067 -8.194 2.812 1.00 86.44 84 THR A O 1
ATOM 683 N N . LEU A 1 85 ? -1.918 -6.852 1.012 1.00 85.19 85 LEU A N 1
ATOM 684 C CA . LEU A 1 85 ? -2.792 -5.800 1.517 1.00 85.19 85 LEU A CA 1
ATOM 685 C C . LEU A 1 85 ? -4.180 -6.344 1.880 1.00 85.19 85 LEU A C 1
ATOM 687 O O . LEU A 1 85 ? -4.674 -6.072 2.968 1.00 85.19 85 LEU A O 1
ATOM 691 N N . ALA A 1 86 ? -4.794 -7.139 1.002 1.00 82.19 86 ALA A N 1
ATOM 692 C CA . ALA A 1 86 ? -6.111 -7.724 1.245 1.00 82.19 86 ALA A CA 1
ATOM 693 C C . ALA A 1 86 ? -6.133 -8.686 2.447 1.00 82.19 86 ALA A C 1
ATOM 695 O O . ALA A 1 86 ? -7.173 -8.842 3.083 1.00 82.19 86 ALA A O 1
ATOM 696 N N . VAL A 1 87 ? -5.002 -9.325 2.765 1.00 84.25 87 VAL A N 1
ATOM 697 C CA . VAL A 1 87 ? -4.867 -10.223 3.923 1.00 84.25 87 VAL A CA 1
ATOM 698 C C . VAL A 1 87 ? -4.622 -9.442 5.212 1.00 84.25 87 VAL A C 1
ATOM 700 O O . VAL A 1 87 ? -5.266 -9.718 6.220 1.00 84.25 87 VAL A O 1
ATOM 703 N N . LYS A 1 88 ? -3.692 -8.481 5.186 1.00 83.44 88 LYS A N 1
ATOM 704 C CA . LYS A 1 88 ? -3.284 -7.712 6.371 1.00 83.44 88 LYS A CA 1
ATOM 705 C C . LYS A 1 88 ? -4.286 -6.619 6.746 1.00 83.44 88 LYS A C 1
ATOM 707 O O . LYS A 1 88 ? -4.403 -6.274 7.912 1.00 83.44 88 LYS A O 1
ATOM 712 N N . ALA A 1 89 ? -4.999 -6.077 5.763 1.00 80.12 89 ALA A N 1
ATOM 713 C CA . ALA A 1 89 ? -5.897 -4.942 5.921 1.00 80.12 89 ALA A CA 1
ATOM 714 C C . ALA A 1 89 ? -7.148 -5.127 5.029 1.00 80.12 89 ALA A C 1
ATOM 716 O O . ALA A 1 89 ? -7.317 -4.431 4.023 1.00 80.12 89 ALA A O 1
ATOM 717 N N . PRO A 1 90 ? -8.049 -6.074 5.354 1.00 69.44 90 PRO A N 1
ATOM 718 C CA . PRO A 1 90 ? -9.141 -6.513 4.474 1.00 69.44 90 PRO A CA 1
ATOM 719 C C . PRO A 1 90 ? -10.179 -5.430 4.127 1.00 69.44 90 PRO A C 1
ATOM 721 O O . PRO A 1 90 ? -10.921 -5.586 3.160 1.00 69.44 90 PRO A O 1
ATOM 724 N N . GLY A 1 91 ? -10.214 -4.308 4.856 1.00 67.31 91 GLY A N 1
ATOM 725 C CA . GLY A 1 91 ? -11.053 -3.144 4.539 1.00 67.31 91 GLY A CA 1
ATOM 726 C C . GLY A 1 91 ? -10.495 -2.228 3.440 1.00 67.31 91 GLY A C 1
ATOM 727 O O . GLY A 1 91 ? -11.129 -1.234 3.096 1.00 67.31 91 GLY A O 1
ATOM 728 N N . SER A 1 92 ? -9.313 -2.538 2.899 1.00 67.62 92 SER A N 1
ATOM 729 C CA . SER A 1 92 ? -8.468 -1.548 2.219 1.00 67.62 92 SER A CA 1
ATOM 730 C C . SER A 1 92 ? -8.525 -1.525 0.693 1.00 67.62 92 SER A C 1
ATOM 732 O O . SER A 1 92 ? -7.906 -0.674 0.051 1.00 67.62 92 SER A O 1
ATOM 734 N N . CYS A 1 93 ? -9.191 -2.493 0.067 1.00 62.56 93 CYS A N 1
ATOM 735 C CA . CYS A 1 93 ? -9.002 -2.750 -1.359 1.00 62.56 93 CYS A CA 1
ATOM 736 C C . CYS A 1 93 ? -10.128 -2.156 -2.218 1.00 62.56 93 CYS A C 1
ATOM 738 O O . CYS A 1 93 ? -11.282 -2.565 -2.121 1.00 62.56 93 CYS A O 1
ATOM 740 N N . GLY A 1 94 ? -9.755 -1.242 -3.120 1.00 51.78 94 GLY A N 1
ATOM 741 C CA . GLY A 1 94 ? -10.579 -0.725 -4.214 1.00 51.78 94 GLY A CA 1
ATOM 742 C C . GLY A 1 94 ? -9.745 -0.621 -5.491 1.00 51.78 94 GLY A C 1
ATOM 743 O O . GLY A 1 94 ? -9.375 0.474 -5.897 1.00 51.78 94 GLY A O 1
ATOM 744 N N . LEU A 1 95 ? -9.392 -1.764 -6.085 1.00 49.94 95 LEU A N 1
ATOM 745 C CA . LEU A 1 95 ? -8.705 -1.813 -7.380 1.00 49.94 95 LEU A CA 1
ATOM 746 C C . LEU A 1 95 ? -9.696 -1.427 -8.494 1.00 49.94 95 LEU A C 1
ATOM 748 O O . LEU A 1 95 ? -10.758 -2.042 -8.596 1.00 49.94 95 LEU A O 1
ATOM 752 N N . LEU A 1 96 ? -9.350 -0.419 -9.302 1.00 42.03 96 LEU A N 1
ATOM 753 C CA . LEU A 1 96 ? -10.050 -0.040 -10.540 1.00 42.03 96 LEU A CA 1
ATOM 754 C C . LEU A 1 96 ? -9.278 -0.540 -11.759 1.00 42.03 96 LEU A C 1
ATOM 756 O O . LEU A 1 96 ? -8.040 -0.367 -11.761 1.00 42.03 96 LEU A O 1
#

Organism: NCBI:txid194702

pLDDT: mean 78.13, std 11.36, range [38.88, 91.06]

Radius of gyration: 13.9 Å; chains: 1; bounding box: 33×23×44 Å

Secondary structure (DSSP, 8-state):
-EEEEEEEEE-S-SS--HHHHHTHHHHHHHHHHHHHHHHHHHHTT-TTEEEEEEEETTEEEEEEEEEESS--HHHHHHHHHHHHHHHH-TT-----

InterPro domains:
  IPR028965 Immunity protein 7 [PF15585] (1-96)

Foldseek 3Di:
DDKDKWKKWFDQEPDPDVVSVVCVVVLLVVLQVLVVVLCVVCVVPDPFWDWHWDDDPNTIMIIITGDDPDDDPSVVSVVVSVVVSCVRGVNMDDTD